Protein 9D8A (pdb70)

Sequence (172 aa):
MSNRILLLVGLPGSGKSTLSKELVKCKSGWERINQDDMGSRKACEMHAKRFLNKKLSIVIDRCNFDEKQRKTWIDLGQKYNVPVDCIVLTATEQECSERIQCRVDHPTGVIGDSGVQILKRFMRNYRPPRIDQLEGIQRILYLDPSPEPYCTPERIDTIFHLLDQCPILEQM

Nearest PDB structures (foldseek):
  9d8a-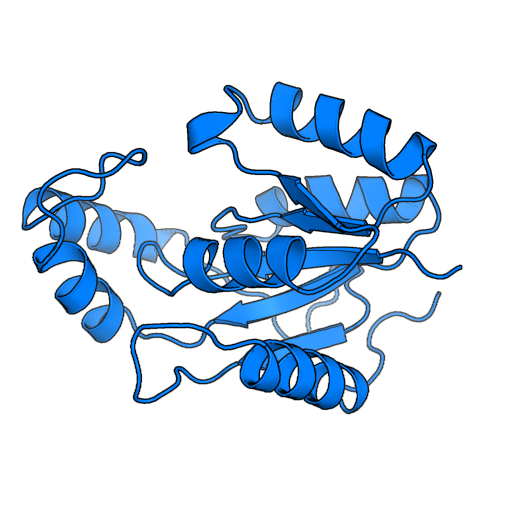assembly1_A  TM=1.006E+00  e=1.833E-38  Rhizopus azygosporus
  9drz-assembly3_C  TM=9.438E-01  e=5.086E-23  Lichtheimia corymbifera
  3zvn-assembly1_A  TM=8.052E-01  e=1.705E-10  Mus musculus
  3zvm-assembly1_B  TM=8.298E-01  e=3.423E-10  Mus musculus
  3u7e-assembly1_B  TM=8.422E-01  e=8.315E-10  Mus musculus

B-factor: mean 35.17, std 12.5, range [17.99, 89.09]

Structure (mmCIF, N/CA/C/O backbone):
data_9D8A
#
_entry.id   9D8A
#
_cell.length_a   39.417
_cell.length_b   66.460
_cell.length_c   73.703
_cell.angle_alpha   90.00
_cell.angle_beta   90.00
_cell.angle_gamma   90.00
#
_symmetry.space_group_name_H-M   'P 21 21 21'
#
loop_
_entity.id
_entity.type
_entity.pdbx_description
1 polymer 'Rhizopus azygosporus Kinase'
2 non-polymer "GUANOSINE-5'-DIPHOSPHATE"
3 non-polymer 'MAGNESIUM ION'
4 water water
#
loop_
_atom_site.group_PDB
_atom_site.id
_atom_site.type_symbol
_atom_site.label_atom_id
_atom_site.label_alt_id
_atom_site.label_comp_id
_atom_site.label_asym_id
_atom_site.label_entity_id
_atom_site.label_seq_id
_atom_site.pdbx_PDB_ins_code
_atom_site.Cartn_x
_atom_site.Cartn_y
_atom_site.Cartn_z
_atom_site.occupancy
_atom_site.B_iso_or_equiv
_atom_site.auth_seq_id
_atom_site.auth_comp_id
_atom_site.auth_asym_id
_atom_site.auth_atom_id
_atom_site.pdbx_PDB_model_num
ATOM 1 N N . MET A 1 3 ? -14.851 5.215 27.516 1.00 43.10 1 MET A N 1
ATOM 2 C CA . MET A 1 3 ? -13.667 5.680 26.746 1.00 40.02 1 MET A CA 1
ATOM 3 C C . MET A 1 3 ? -14.035 5.695 25.270 1.00 38.48 1 MET A C 1
ATOM 4 O O . MET A 1 3 ? -15.000 5.055 24.857 1.00 40.01 1 MET A O 1
ATOM 9 N N . SER A 1 4 ? -13.250 6.439 24.493 1.00 37.15 2 SER A N 1
ATOM 10 C CA . SER A 1 4 ? -13.512 6.628 23.070 1.00 38.74 2 SER A CA 1
ATOM 11 C C . SER A 1 4 ? -13.093 5.427 22.219 1.00 38.48 2 SER A C 1
ATOM 12 O O . SER A 1 4 ? -13.564 5.300 21.084 1.00 39.90 2 SER A O 1
ATOM 15 N N . ASN A 1 5 ? -12.230 4.534 22.729 1.00 34.74 3 ASN A N 1
ATOM 16 C CA . ASN A 1 5 ? -11.623 3.536 21.862 1.00 33.01 3 ASN A CA 1
ATOM 17 C C . ASN A 1 5 ? -12.381 2.210 21.894 1.00 32.29 3 ASN A C 1
ATOM 18 O O . ASN A 1 5 ? -13.147 1.915 22.811 1.00 33.45 3 ASN A O 1
ATOM 23 N N . ARG A 1 6 ? -12.165 1.423 20.830 1.00 30.75 4 ARG A N 1
ATOM 24 C CA . ARG A 1 6 ? -12.758 0.109 20.693 1.00 30.64 4 ARG A CA 1
ATOM 25 C C . ARG A 1 6 ? -11.813 -0.774 19.892 1.00 28.62 4 ARG A C 1
ATOM 26 O O . ARG A 1 6 ? -10.930 -0.262 19.188 1.00 28.28 4 ARG A O 1
ATOM 34 N N . ILE A 1 7 ? -12.028 -2.092 20.003 1.00 27.61 5 ILE A N 1
ATOM 35 C CA . ILE A 1 7 ? -11.506 -3.054 19.039 1.00 27.08 5 ILE A CA 1
ATOM 36 C C . ILE A 1 7 ? -12.595 -3.353 18.012 1.00 28.06 5 ILE A C 1
ATOM 37 O O . ILE A 1 7 ? -13.663 -3.833 18.371 1.00 26.00 5 ILE A O 1
ATOM 42 N N . LEU A 1 8 ? -12.304 -3.102 16.730 1.00 27.96 6 LEU A N 1
ATOM 43 C CA . LEU A 1 8 ? -13.225 -3.398 15.642 1.00 25.99 6 LEU A CA 1
ATOM 44 C C . LEU A 1 8 ? -12.735 -4.637 14.891 1.00 23.69 6 LEU A C 1
ATOM 45 O O . LEU A 1 8 ? -11.701 -4.590 14.249 1.00 24.71 6 LEU A O 1
ATOM 50 N N . LEU A 1 9 ? -13.460 -5.750 15.043 1.00 23.86 7 LEU A N 1
ATOM 51 C CA . LEU A 1 9 ? -13.152 -7.015 14.401 1.00 25.13 7 LEU A CA 1
ATOM 52 C C . LEU A 1 9 ? -13.872 -7.012 13.064 1.00 25.98 7 LEU A C 1
ATOM 53 O O . LEU A 1 9 ? -15.081 -6.927 13.054 1.00 26.71 7 LEU A O 1
ATOM 58 N N . LEU A 1 10 ? -13.129 -7.147 11.970 1.00 24.88 8 LEU A N 1
ATOM 59 C CA . LEU A 1 10 ? -13.737 -7.395 10.675 1.00 24.31 8 LEU A CA 1
ATOM 60 C C . LEU A 1 10 ? -13.757 -8.901 10.474 1.00 23.89 8 LEU A C 1
ATOM 61 O O . LEU A 1 10 ? -12.780 -9.589 10.799 1.00 28.42 8 LEU A O 1
ATOM 66 N N . VAL A 1 11 ? -14.889 -9.406 9.989 1.00 20.55 9 VAL A N 1
ATOM 67 C CA . VAL A 1 11 ? -15.018 -10.800 9.643 1.00 21.81 9 VAL A CA 1
ATOM 68 C C . VAL A 1 11 ? -15.503 -10.897 8.193 1.00 20.82 9 VAL A C 1
ATOM 69 O O . VAL A 1 11 ? -16.443 -10.212 7.796 1.00 20.90 9 VAL A O 1
ATOM 73 N N . GLY A 1 12 ? -14.857 -11.745 7.409 1.00 20.92 10 GLY A N 1
ATOM 74 C CA . GLY A 1 12 ? -15.300 -11.907 6.033 1.00 22.33 10 GLY A CA 1
ATOM 75 C C . GLY A 1 12 ? -14.336 -12.781 5.250 1.00 20.96 10 GLY A C 1
ATOM 76 O O . GLY A 1 12 ? -13.209 -13.018 5.681 1.00 21.86 10 GLY A O 1
ATOM 77 N N . LEU A 1 13 ? -14.849 -13.311 4.132 1.00 19.83 11 LEU A N 1
ATOM 78 C CA . LEU A 1 13 ? -14.056 -14.145 3.249 1.00 19.65 11 LEU A CA 1
ATOM 79 C C . LEU A 1 13 ? -12.880 -13.351 2.688 1.00 18.00 11 LEU A C 1
ATOM 80 O O . LEU A 1 13 ? -12.926 -12.136 2.572 1.00 18.92 11 LEU A O 1
ATOM 85 N N . PRO A 1 14 ? -11.829 -14.041 2.213 1.00 18.85 12 PRO A N 1
ATOM 86 C CA . PRO A 1 14 ? -10.850 -13.421 1.333 1.00 18.73 12 PRO A CA 1
ATOM 87 C C . PRO A 1 14 ? -11.605 -12.764 0.168 1.00 18.78 12 PRO A C 1
ATOM 88 O O . PRO A 1 14 ? -12.518 -13.384 -0.403 1.00 19.10 12 PRO A O 1
ATOM 92 N N . GLY A 1 15 ? -11.253 -11.515 -0.127 1.00 19.11 13 GLY A N 1
ATOM 93 C CA . GLY A 1 15 ? -11.831 -10.751 -1.232 1.00 19.63 13 GLY A CA 1
ATOM 94 C C . GLY A 1 15 ? -13.151 -10.052 -0.880 1.00 19.61 13 GLY A C 1
ATOM 95 O O . GLY A 1 15 ? -13.737 -9.354 -1.705 1.00 21.45 13 GLY A O 1
ATOM 96 N N . SER A 1 16 ? -13.568 -10.125 0.396 1.00 18.46 14 SER A N 1
ATOM 97 C CA . SER A 1 16 ? -14.848 -9.579 0.791 1.00 19.77 14 SER A CA 1
ATOM 98 C C . SER A 1 16 ? -14.822 -8.072 0.989 1.00 18.42 14 SER A C 1
ATOM 99 O O . SER A 1 16 ? -15.887 -7.460 0.990 1.00 20.27 14 SER A O 1
ATOM 102 N N . GLY A 1 17 ? -13.641 -7.482 1.206 1.00 18.08 15 GLY A N 1
ATOM 103 C CA . GLY A 1 17 ? -13.523 -6.041 1.299 1.00 19.89 15 GLY A CA 1
ATOM 104 C C . GLY A 1 17 ? -12.993 -5.541 2.643 1.00 20.05 15 GLY A C 1
ATOM 105 O O . GLY A 1 17 ? -13.149 -4.363 2.968 1.00 20.61 15 GLY A O 1
ATOM 106 N N . LYS A 1 18 ? -12.311 -6.421 3.387 1.00 20.20 16 LYS A N 1
ATOM 107 C CA . LYS A 1 18 ? -11.821 -6.039 4.713 1.00 19.30 16 LYS A CA 1
ATOM 108 C C . LYS A 1 18 ? -10.757 -4.952 4.649 1.00 20.00 16 LYS A C 1
ATOM 109 O O . LYS A 1 18 ? -10.821 -3.984 5.409 1.00 22.61 16 LYS A O 1
ATOM 115 N N . SER A 1 19 ? -9.750 -5.120 3.781 1.00 20.43 17 SER A N 1
ATOM 116 C CA . SER A 1 19 ? -8.689 -4.128 3.632 1.00 23.22 17 SER A CA 1
ATOM 117 C C . SER A 1 19 ? -9.217 -2.813 3.064 1.00 22.79 17 SER A C 1
ATOM 118 O O . SER A 1 19 ? -8.772 -1.741 3.474 1.00 25.28 17 SER A O 1
ATOM 121 N N . THR A 1 20 ? -10.174 -2.882 2.124 1.00 24.50 18 THR A N 1
ATOM 122 C CA . THR A 1 20 ? -10.776 -1.684 1.549 1.00 24.27 18 THR A CA 1
ATOM 123 C C . THR A 1 20 ? -11.391 -0.838 2.661 1.00 23.00 18 THR A C 1
ATOM 124 O O . THR A 1 20 ? -11.149 0.360 2.740 1.00 23.99 18 THR A O 1
ATOM 128 N N . LEU A 1 21 ? -12.186 -1.470 3.530 1.00 22.79 19 LEU A N 1
ATOM 129 C CA . LEU A 1 21 ? -12.833 -0.746 4.622 1.00 23.54 19 LEU A CA 1
ATOM 130 C C . LEU A 1 21 ? -11.783 -0.208 5.601 1.00 24.45 19 LEU A C 1
ATOM 131 O O . LEU A 1 21 ? -11.807 0.960 5.975 1.00 25.23 19 LEU A O 1
ATOM 136 N N . SER A 1 22 ? -10.878 -1.079 6.057 1.00 25.81 20 SER A N 1
ATOM 137 C CA . SER A 1 22 ? -9.949 -0.705 7.110 1.00 26.99 20 SER A CA 1
ATOM 138 C C . SER A 1 22 ? -8.967 0.389 6.670 1.00 26.63 20 SER A C 1
ATOM 139 O O . SER A 1 22 ? -8.703 1.312 7.426 1.00 27.69 20 SER A O 1
ATOM 142 N N . LYS A 1 23 ? -8.446 0.330 5.441 1.00 27.71 21 LYS A N 1
ATOM 143 C CA . LYS A 1 23 ? -7.567 1.376 4.943 1.00 28.31 21 LYS A CA 1
ATOM 144 C C . LYS A 1 23 ? -8.296 2.720 4.895 1.00 30.57 21 LYS A C 1
ATOM 145 O O . LYS A 1 23 ? -7.712 3.736 5.275 1.00 31.59 21 LYS A O 1
ATOM 151 N N . GLU A 1 24 ? -9.566 2.738 4.452 1.00 27.52 22 GLU A N 1
ATOM 152 C CA . GLU A 1 24 ? -10.309 3.993 4.380 1.00 30.30 22 GLU A CA 1
ATOM 153 C C . GLU A 1 24 ? -10.578 4.554 5.777 1.00 31.02 22 GLU A C 1
ATOM 154 O O . GLU A 1 24 ? -10.587 5.774 5.962 1.00 30.79 22 GLU A O 1
ATOM 160 N N . LEU A 1 25 ? -10.855 3.661 6.744 1.00 31.77 23 LEU A N 1
ATOM 161 C CA . LEU A 1 25 ? -11.172 4.046 8.113 1.00 33.29 23 LEU A CA 1
ATOM 162 C C . LEU A 1 25 ? -9.999 4.813 8.721 1.00 34.89 23 LEU A C 1
ATOM 163 O O . LEU A 1 25 ? -10.200 5.910 9.248 1.00 37.09 23 LEU A O 1
ATOM 168 N N . VAL A 1 26 ? -8.782 4.253 8.629 1.00 33.06 24 VAL A N 1
ATOM 169 C CA . VAL A 1 26 ? -7.628 4.863 9.283 1.00 35.48 24 VAL A CA 1
ATOM 170 C C . VAL A 1 26 ? -7.249 6.157 8.565 1.00 37.62 24 VAL A C 1
ATOM 171 O O . VAL A 1 26 ? -6.725 7.080 9.186 1.00 39.79 24 VAL A O 1
ATOM 175 N N . LYS A 1 27 ? -7.562 6.233 7.260 1.00 38.31 25 LYS A N 1
ATOM 176 C CA . LYS A 1 27 ? -7.393 7.446 6.479 1.00 42.38 25 LYS A CA 1
ATOM 177 C C . LYS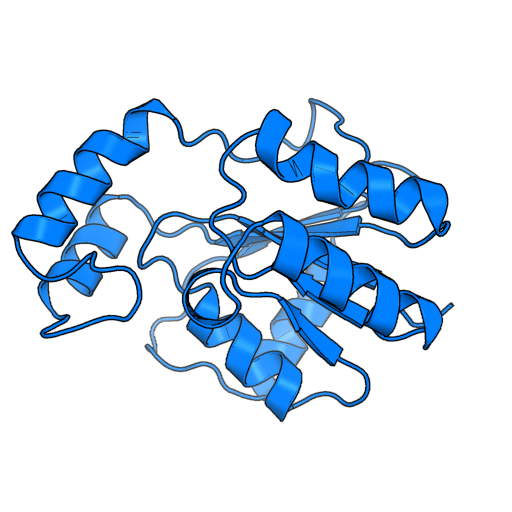 A 1 27 ? -8.324 8.551 6.983 1.00 43.80 25 LYS A C 1
ATOM 178 O O . LYS A 1 27 ? -7.884 9.678 7.159 1.00 50.34 25 LYS A O 1
ATOM 184 N N . CYS A 1 28 ? -9.577 8.203 7.289 1.00 40.88 26 CYS A N 1
ATOM 185 C CA . CYS A 1 28 ? -10.674 9.146 7.453 1.00 43.25 26 CYS A CA 1
ATOM 186 C C . CYS A 1 28 ? -10.811 9.653 8.886 1.00 43.89 26 CYS A C 1
ATOM 187 O O . CYS A 1 28 ? -11.318 10.756 9.093 1.00 43.87 26 CYS A O 1
ATOM 190 N N . LYS A 1 29 ? -10.392 8.830 9.861 1.00 43.96 27 LYS A N 1
ATOM 191 C CA . LYS A 1 29 ? -10.754 9.014 11.258 1.00 44.15 27 LYS A CA 1
ATOM 192 C C . LYS A 1 29 ? -9.500 9.011 12.128 1.00 43.23 27 LYS A C 1
ATOM 193 O O . LYS A 1 29 ? -8.734 8.057 12.103 1.00 42.80 27 LYS A O 1
ATOM 199 N N . SER A 1 30 ? -9.309 10.068 12.921 1.00 44.57 28 SER A N 1
ATOM 200 C CA . SER A 1 30 ? -8.188 10.125 13.843 1.00 47.32 28 SER A CA 1
ATOM 201 C C . SER A 1 30 ? -8.319 9.039 14.905 1.00 42.23 28 SER A C 1
ATOM 202 O O . SER A 1 30 ? -9.425 8.677 15.307 1.00 45.71 28 SER A O 1
ATOM 205 N N . GLY A 1 31 ? -7.164 8.542 15.354 1.00 37.99 29 GLY A N 1
ATOM 206 C CA . GLY A 1 31 ? -7.075 7.707 16.540 1.00 40.84 29 GLY A CA 1
ATOM 207 C C . GLY A 1 31 ? -7.321 6.233 16.252 1.00 39.46 29 GLY A C 1
ATOM 208 O O . GLY A 1 31 ? -7.628 5.488 17.181 1.00 39.83 29 GLY A O 1
ATOM 209 N N . TRP A 1 32 ? -7.159 5.819 14.982 1.00 37.90 30 TRP A N 1
ATOM 210 C CA . TRP A 1 32 ? -7.361 4.435 14.569 1.00 35.72 30 TRP A CA 1
ATOM 211 C C . TRP A 1 32 ? -6.091 3.868 13.957 1.00 33.51 30 TRP A C 1
ATOM 212 O O . TRP A 1 32 ? -5.420 4.553 13.198 1.00 37.86 30 TRP A O 1
ATOM 223 N N . GLU A 1 33 ? -5.795 2.612 14.294 1.00 32.41 31 GLU A N 1
ATOM 224 C CA . GLU A 1 33 ? -4.701 1.867 13.696 1.00 32.81 31 GLU A CA 1
ATOM 225 C C . GLU A 1 33 ? -5.225 0.542 13.144 1.00 32.93 31 GLU A C 1
ATOM 226 O O . GLU A 1 33 ? -6.131 -0.104 13.696 1.00 31.14 31 GLU A O 1
ATOM 232 N N . ARG A 1 34 ? -4.624 0.123 12.029 1.00 34.01 32 ARG A N 1
ATOM 233 C CA . ARG A 1 34 ? -5.015 -1.099 11.366 1.00 32.31 32 ARG A CA 1
ATOM 234 C C . ARG A 1 34 ? -4.006 -2.162 11.769 1.00 32.07 32 ARG A C 1
ATOM 235 O O . ARG A 1 34 ? -2.820 -1.894 11.735 1.00 34.35 32 ARG A O 1
ATOM 243 N N . ILE A 1 35 ? -4.510 -3.315 12.205 1.00 30.48 33 ILE A N 1
ATOM 244 C CA . ILE A 1 35 ? -3.743 -4.513 12.498 1.00 33.37 33 ILE A CA 1
ATOM 245 C C . ILE A 1 35 ? -3.943 -5.453 11.306 1.00 36.20 33 ILE A C 1
ATOM 246 O O . ILE A 1 35 ? -5.088 -5.836 11.020 1.00 37.14 33 ILE A O 1
ATOM 251 N N . ASN A 1 36 ? -2.852 -5.842 10.627 1.00 38.14 34 ASN A N 1
ATOM 252 C CA . ASN A 1 36 ? -2.931 -6.705 9.443 1.00 41.24 34 ASN A CA 1
ATOM 253 C C . ASN A 1 36 ? -1.718 -7.629 9.339 1.00 43.16 34 ASN A C 1
ATOM 254 O O . ASN A 1 36 ? -0.606 -7.123 9.259 1.00 49.67 34 ASN A O 1
ATOM 259 N N . GLN A 1 37 ? -1.912 -8.954 9.217 1.00 45.88 35 GLN A N 1
ATOM 260 C CA . GLN A 1 37 ? -0.794 -9.891 9.369 1.00 49.36 35 GLN A CA 1
ATOM 261 C C . GLN A 1 37 ? -0.019 -10.054 8.061 1.00 46.59 35 GLN A C 1
ATOM 262 O O . GLN A 1 37 ? 1.158 -10.402 8.047 1.00 43.99 35 GLN A O 1
ATOM 268 N N . ASP A 1 38 ? -0.673 -9.804 6.926 1.00 50.07 36 ASP A N 1
ATOM 269 C CA . ASP A 1 38 ? -0.024 -10.016 5.640 1.00 49.30 36 ASP A CA 1
ATOM 270 C C . ASP A 1 38 ? 1.057 -8.960 5.415 1.00 49.66 36 ASP A C 1
ATOM 271 O O . ASP A 1 38 ? 1.982 -9.156 4.610 1.00 41.83 36 ASP A O 1
ATOM 276 N N . ASP A 1 39 ? 0.955 -7.851 6.165 1.00 56.31 37 ASP A N 1
ATOM 277 C CA . ASP A 1 39 ? 1.994 -6.833 6.129 1.00 63.76 37 ASP A CA 1
ATOM 278 C C . ASP A 1 39 ? 2.774 -6.828 7.447 1.00 66.40 37 ASP A C 1
ATOM 279 O O . ASP A 1 39 ? 3.921 -6.382 7.455 1.00 71.51 37 ASP A O 1
ATOM 284 N N . MET A 1 40 ? 2.185 -7.356 8.538 1.00 63.67 38 MET A N 1
ATOM 285 C CA . MET A 1 40 ? 2.713 -7.140 9.881 1.00 75.51 38 MET A CA 1
ATOM 286 C C . MET A 1 40 ? 3.745 -8.214 10.237 1.00 80.60 38 MET A C 1
ATOM 287 O O . MET A 1 40 ? 4.766 -7.897 10.843 1.00 89.09 38 MET A O 1
ATOM 292 N N . GLY A 1 41 ? 3.468 -9.484 9.903 1.00 82.42 39 GLY A N 1
ATOM 293 C CA . GLY A 1 41 ? 4.481 -10.530 9.976 1.00 81.27 39 GLY A CA 1
ATOM 294 C C . GLY A 1 41 ? 3.938 -11.838 10.540 1.00 80.67 39 GLY A C 1
ATOM 295 O O . GLY A 1 41 ? 3.958 -12.869 9.865 1.00 81.04 39 GLY A O 1
ATOM 296 N N . SER A 1 42 ? 3.475 -11.757 11.789 1.00 79.84 40 SER A N 1
ATOM 297 C CA . SER A 1 42 ? 3.004 -12.890 12.569 1.00 76.21 40 SER A CA 1
ATOM 298 C C . SER A 1 42 ? 1.768 -12.461 13.360 1.00 73.12 40 SER A C 1
ATOM 299 O O . SER A 1 42 ? 1.491 -11.264 13.486 1.00 61.85 40 SER A O 1
ATOM 301 N N . ARG A 1 43 ? 1.008 -13.440 13.869 1.00 72.57 41 ARG A N 1
ATOM 302 C CA . ARG A 1 43 ? -0.177 -13.139 14.661 1.00 70.70 41 ARG A CA 1
ATOM 303 C C . ARG A 1 43 ? 0.267 -12.579 16.010 1.00 64.67 41 ARG A C 1
ATOM 304 O O . ARG A 1 43 ? -0.426 -11.743 16.590 1.00 62.52 41 ARG A O 1
ATOM 306 N N . LYS A 1 44 ? 1.435 -13.033 16.490 1.00 62.09 42 LYS A N 1
ATOM 307 C CA . LYS A 1 44 ? 2.039 -12.497 17.707 1.00 60.18 42 LYS A CA 1
ATOM 308 C C . LYS A 1 44 ? 2.486 -11.053 17.462 1.00 55.31 42 LYS A C 1
ATOM 309 O O . LYS A 1 44 ? 2.328 -10.193 18.315 1.00 55.77 42 LYS A O 1
ATOM 311 N N . ALA A 1 45 ? 3.049 -10.776 16.283 1.00 54.62 43 ALA A N 1
ATOM 312 C CA . ALA A 1 45 ? 3.389 -9.410 15.924 1.00 51.39 43 ALA A CA 1
ATOM 313 C C . ALA A 1 45 ? 2.136 -8.526 15.857 1.00 50.51 43 ALA A C 1
ATOM 314 O O . ALA A 1 45 ? 2.212 -7.371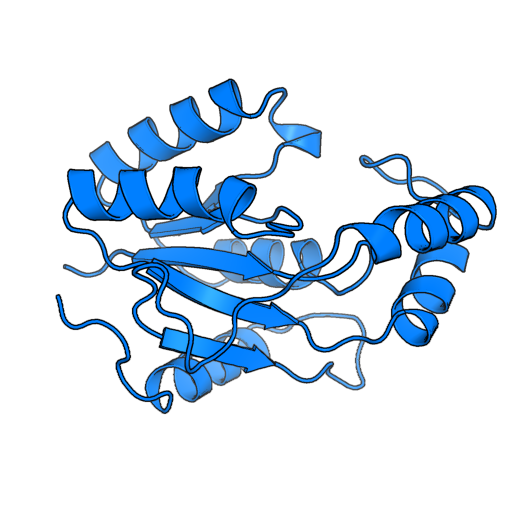 16.263 1.00 52.97 43 ALA A O 1
ATOM 316 N N . CYS A 1 46 ? 1.016 -9.043 15.316 1.00 47.35 44 CYS A N 1
ATOM 317 C CA . CYS A 1 46 ? -0.260 -8.331 15.300 1.00 46.32 44 CYS A CA 1
ATOM 318 C C . CYS A 1 46 ? -0.655 -8.010 16.750 1.00 41.75 44 CYS A C 1
ATOM 319 O O . CYS A 1 46 ? -1.084 -6.895 17.056 1.00 39.84 44 CYS A O 1
ATOM 322 N N . GLU A 1 47 ? -0.493 -8.997 17.641 1.00 45.17 45 GLU A N 1
ATOM 323 C CA . GLU A 1 47 ? -0.867 -8.854 19.044 1.00 45.47 45 GLU A CA 1
ATOM 324 C C . GLU A 1 47 ? -0.001 -7.827 19.759 1.00 43.30 45 GLU A C 1
ATOM 325 O O . GLU A 1 47 ? -0.517 -7.061 20.588 1.00 40.09 45 GLU A O 1
ATOM 331 N N . MET A 1 48 ? 1.310 -7.880 19.471 1.00 42.49 46 MET A N 1
ATOM 332 C CA . MET A 1 48 ? 2.292 -6.947 20.005 1.00 44.73 46 MET A CA 1
ATOM 333 C C . MET A 1 48 ? 1.928 -5.510 19.635 1.00 41.49 46 MET A C 1
ATOM 334 O O . MET A 1 48 ? 1.934 -4.621 20.486 1.00 40.69 46 MET A O 1
ATOM 339 N N . HIS A 1 49 ? 1.648 -5.277 18.346 1.00 39.48 47 HIS A N 1
ATOM 340 C CA . HIS A 1 49 ? 1.293 -3.951 17.885 1.00 38.96 47 HIS A CA 1
ATOM 341 C C . HIS A 1 49 ? -0.023 -3.526 18.531 1.00 37.29 47 HIS A C 1
ATOM 342 O O . HIS A 1 49 ? -0.144 -2.378 18.938 1.00 38.27 47 HIS A O 1
ATOM 349 N N . ALA A 1 50 ? -0.989 -4.453 18.639 1.00 34.51 48 ALA A N 1
ATOM 350 C CA . ALA A 1 50 ? -2.288 -4.163 19.235 1.00 31.38 48 ALA A CA 1
ATOM 351 C C . ALA A 1 50 ? -2.139 -3.694 20.688 1.00 29.92 48 ALA A C 1
ATOM 352 O O . ALA A 1 50 ? -2.775 -2.728 21.101 1.00 31.68 48 ALA A O 1
ATOM 354 N N . LYS A 1 51 ? -1.278 -4.363 21.453 1.00 33.08 49 LYS A N 1
ATOM 355 C CA . LYS A 1 51 ? -1.045 -3.962 22.836 1.00 34.78 49 LYS A CA 1
ATOM 356 C C . LYS A 1 51 ? -0.434 -2.560 22.887 1.00 34.85 49 LYS A C 1
ATOM 357 O O . LYS A 1 51 ? -0.855 -1.732 23.693 1.00 33.66 49 LYS A O 1
ATOM 363 N N . ARG A 1 52 ? 0.525 -2.277 21.994 1.00 36.96 50 ARG A N 1
ATOM 364 C CA . ARG A 1 52 ? 1.188 -0.980 21.993 1.00 35.99 50 ARG A CA 1
ATOM 365 C C . ARG A 1 52 ? 0.143 0.100 21.728 1.00 33.98 50 ARG A C 1
ATOM 366 O O . ARG A 1 52 ? 0.151 1.129 22.393 1.00 33.09 50 ARG A O 1
ATOM 368 N N . PHE A 1 53 ? -0.755 -0.142 20.767 1.00 30.91 51 PHE A N 1
ATOM 369 C CA . PHE A 1 53 ? -1.754 0.845 20.379 1.00 31.09 51 PHE A CA 1
ATOM 370 C C . PHE A 1 53 ? -2.798 1.031 21.484 1.00 30.46 51 PHE A C 1
ATOM 371 O O . PHE A 1 53 ? -3.216 2.157 21.755 1.00 30.57 51 PHE A O 1
ATOM 379 N N . LEU A 1 54 ? -3.239 -0.061 22.119 1.00 29.35 52 LEU A N 1
ATOM 380 C CA . LEU A 1 54 ? -4.238 0.034 23.183 1.00 29.25 52 LEU A CA 1
ATOM 381 C C . LEU A 1 54 ? -3.645 0.718 24.412 1.00 29.34 52 LEU A C 1
ATOM 382 O O . LEU A 1 54 ? -4.355 1.455 25.128 1.00 30.25 52 LEU A O 1
ATOM 387 N N . ASN A 1 55 ? -2.351 0.492 24.650 1.00 30.60 53 ASN A N 1
ATOM 388 C CA . ASN A 1 55 ? -1.652 1.200 25.725 1.00 31.07 53 ASN A CA 1
ATOM 389 C C . ASN A 1 55 ? -1.709 2.711 25.510 1.00 30.04 53 ASN A C 1
ATOM 390 O O . ASN A 1 55 ? -1.705 3.472 26.489 1.00 31.55 53 AS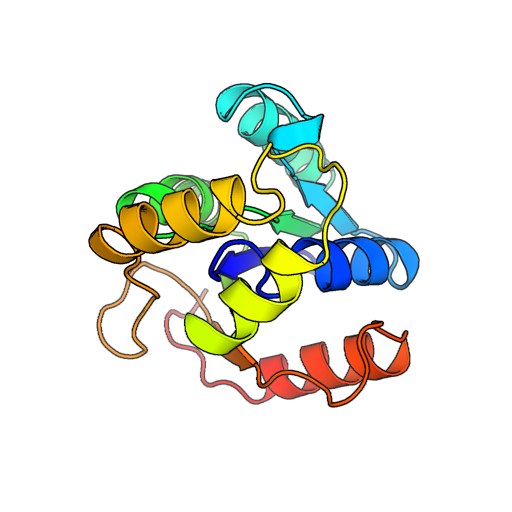N A O 1
ATOM 395 N N . LYS A 1 56 ? -1.799 3.151 24.247 1.00 31.96 54 LYS A N 1
ATOM 396 C CA . LYS A 1 56 ? -1.919 4.569 23.929 1.00 33.98 54 LYS A CA 1
ATOM 397 C C . LYS A 1 56 ? -3.379 5.009 23.790 1.00 32.52 54 LYS A C 1
ATOM 398 O O . LYS A 1 56 ? -3.624 6.139 23.368 1.00 35.04 54 LYS A O 1
ATOM 404 N N . LYS A 1 57 ? -4.334 4.126 24.131 1.00 34.65 55 LYS A N 1
ATOM 405 C CA . LYS A 1 57 ? -5.768 4.413 24.139 1.00 35.27 55 LYS A CA 1
ATOM 406 C C . LYS A 1 57 ? -6.289 4.632 22.714 1.00 33.17 55 LYS A C 1
ATOM 407 O O . LYS A 1 57 ? -7.273 5.345 22.500 1.00 33.92 55 LYS A O 1
ATOM 413 N N . LEU A 1 58 ? -5.638 3.999 21.739 1.00 29.48 56 LEU A N 1
ATOM 414 C CA . LEU A 1 58 ? -6.092 4.057 20.352 1.00 32.13 56 LEU A CA 1
ATOM 415 C C . LEU A 1 58 ? -7.153 2.994 20.084 1.00 29.92 56 LEU A C 1
ATOM 416 O O . LEU A 1 58 ? -7.263 2.006 20.809 1.00 29.12 56 LEU A O 1
ATOM 421 N N . SER A 1 59 ? -7.956 3.227 19.034 1.00 29.79 57 SER A N 1
ATOM 422 C CA . SER A 1 59 ? -8.851 2.209 18.496 1.00 29.62 57 SER A CA 1
ATOM 423 C C . SER A 1 59 ? -8.088 1.359 17.481 1.00 28.70 57 SER A C 1
ATOM 424 O O . SER A 1 59 ? -7.166 1.845 16.825 1.00 28.06 57 SER A O 1
ATOM 427 N N . ILE A 1 60 ? -8.437 0.075 17.389 1.00 27.42 58 ILE A N 1
ATOM 428 C CA . ILE A 1 60 ? -7.757 -0.813 16.466 1.00 27.78 58 ILE A CA 1
ATOM 429 C C . ILE A 1 60 ? -8.798 -1.558 15.636 1.00 28.05 58 ILE A C 1
ATOM 430 O O . ILE A 1 60 ? -9.815 -2.028 16.153 1.00 27.25 58 ILE A O 1
ATOM 435 N N . VAL A 1 61 ? -8.519 -1.649 14.326 1.00 28.05 59 VAL A N 1
ATOM 436 C CA . VAL A 1 61 ? -9.335 -2.414 13.406 1.00 25.76 59 VAL A CA 1
ATOM 437 C C . VAL A 1 61 ? -8.510 -3.621 12.969 1.00 25.21 59 VAL A C 1
ATOM 438 O O . VAL A 1 61 ? -7.382 -3.460 12.509 1.00 26.89 59 VAL A O 1
ATOM 442 N N . ILE A 1 62 ? -9.090 -4.816 13.160 1.00 25.64 60 ILE A N 1
ATOM 443 C CA . ILE A 1 62 ? -8.438 -6.082 12.935 1.00 25.76 60 ILE A CA 1
ATOM 444 C C . ILE A 1 62 ? -8.874 -6.556 11.555 1.00 24.74 60 ILE A C 1
ATOM 445 O O . ILE A 1 62 ? -9.946 -7.121 11.408 1.00 25.86 60 ILE A O 1
ATOM 450 N N . ASP A 1 63 ? -7.970 -6.356 10.601 1.00 26.10 61 ASP A N 1
ATOM 451 C CA . ASP A 1 63 ? -8.183 -6.640 9.186 1.00 27.80 61 ASP A CA 1
ATOM 452 C C . ASP A 1 63 ? -7.536 -7.997 8.932 1.00 27.87 61 ASP A C 1
ATOM 453 O O . ASP A 1 63 ? -6.374 -8.072 8.511 1.00 31.87 61 ASP A O 1
ATOM 458 N N . ARG A 1 64 ? -8.283 -9.020 9.330 1.00 24.77 62 ARG A N 1
ATOM 459 C CA . ARG A 1 64 ? -7.987 -10.433 9.221 1.00 27.82 62 ARG A CA 1
ATOM 460 C C . ARG A 1 64 ? -9.335 -11.101 8.934 1.00 30.24 62 ARG A C 1
ATOM 461 O O . ARG A 1 64 ? -10.400 -10.570 9.254 1.00 30.39 62 ARG A O 1
ATOM 469 N N . CYS A 1 65 ? -9.320 -12.313 8.397 1.00 32.80 63 CYS A N 1
ATOM 470 C CA . CYS A 1 65 ? -10.573 -12.998 8.125 1.00 30.97 63 CYS A CA 1
ATOM 471 C C . CYS A 1 65 ? -11.387 -13.276 9.385 1.00 32.02 63 CYS A C 1
ATOM 472 O O . CYS A 1 65 ? -12.628 -13.397 9.255 1.00 26.46 63 CYS A O 1
ATOM 475 N N . ASN A 1 66 ? -10.667 -13.445 10.540 1.00 31.44 64 ASN A N 1
ATOM 476 C CA . ASN A 1 66 ? -11.254 -13.646 11.866 1.00 27.50 64 ASN A CA 1
ATOM 477 C C . ASN A 1 66 ? -12.344 -14.695 11.765 1.00 25.52 64 ASN A C 1
ATOM 478 O O . ASN A 1 66 ? -13.477 -14.482 12.200 1.00 25.66 64 ASN A O 1
ATOM 483 N N . PHE A 1 67 ? -11.966 -15.835 11.174 1.00 25.61 65 PHE A N 1
ATOM 484 C CA . PHE A 1 67 ? -12.932 -16.681 10.499 1.00 26.29 65 PHE A CA 1
ATOM 485 C C . PHE A 1 67 ? -13.667 -17.665 11.406 1.00 25.51 65 PHE A C 1
ATOM 486 O O . PHE A 1 67 ? -14.625 -18.279 10.949 1.00 27.15 65 PHE A O 1
ATOM 494 N N . ASP A 1 68 ? -13.254 -17.838 12.675 1.00 27.29 66 ASP A N 1
ATOM 495 C CA . ASP A 1 68 ? -13.999 -18.704 13.576 1.00 26.20 66 ASP A CA 1
ATOM 496 C C . ASP A 1 68 ? -13.839 -18.210 15.006 1.00 26.79 66 ASP A C 1
ATOM 497 O O . ASP A 1 68 ? -13.134 -17.230 15.249 1.00 25.47 66 ASP A O 1
ATOM 502 N N . GLU A 1 69 ? -14.519 -18.912 15.921 1.00 26.98 67 GLU A N 1
ATOM 503 C CA . GLU A 1 69 ? -14.564 -18.519 17.321 1.00 30.31 67 GLU A CA 1
ATOM 504 C C . GLU A 1 69 ? -13.164 -18.487 17.937 1.00 27.67 67 GLU A C 1
ATOM 505 O O . GLU A 1 69 ? -12.861 -17.650 18.802 1.00 28.92 67 GLU A O 1
ATOM 511 N N . LYS A 1 70 ? -12.310 -19.430 17.554 1.00 29.45 68 LYS A N 1
ATOM 512 C CA . LYS A 1 70 ? -10.982 -19.504 18.161 1.00 30.10 68 LYS A CA 1
ATOM 513 C C . LYS A 1 70 ? -10.115 -18.339 17.685 1.00 29.96 68 LYS A C 1
ATOM 514 O O . LYS A 1 70 ? -9.324 -17.804 18.454 1.00 32.17 68 LYS A O 1
ATOM 520 N N . GLN A 1 71 ? -10.271 -17.933 16.418 1.00 30.14 69 GLN A N 1
ATOM 521 C CA . GLN A 1 71 ? -9.531 -16.794 15.919 1.00 29.37 69 GLN A CA 1
ATOM 522 C C . GLN A 1 71 ? -9.993 -15.520 16.613 1.00 28.26 69 GLN A C 1
ATOM 523 O O . GLN A 1 71 ? -9.165 -14.674 16.917 1.00 33.78 69 GLN A O 1
ATOM 529 N N . ARG A 1 72 ? -11.305 -15.364 16.812 1.00 26.47 70 ARG A N 1
ATOM 530 C CA . ARG A 1 72 ? -11.833 -14.141 17.398 1.00 26.89 70 ARG A CA 1
ATOM 531 C C . ARG A 1 72 ? -11.484 -14.017 18.893 1.00 28.95 70 ARG A C 1
ATOM 532 O O . ARG A 1 72 ? -11.369 -12.909 19.404 1.00 28.74 70 ARG A O 1
ATOM 540 N N . LYS A 1 73 ? -11.311 -15.152 19.581 1.00 30.50 71 LYS A N 1
ATOM 541 C CA . LYS A 1 73 ? -11.056 -15.182 21.007 1.00 32.96 71 LYS A CA 1
ATOM 542 C C . LYS A 1 73 ? -9.795 -14.389 21.373 1.00 34.05 71 LYS A C 1
ATOM 543 O O . LYS A 1 73 ? -9.763 -13.711 22.402 1.00 37.55 71 LYS A O 1
ATOM 549 N N . THR A 1 74 ? -8.749 -14.460 20.544 1.00 35.28 72 THR A N 1
ATOM 550 C CA . THR A 1 74 ? -7.556 -13.649 20.750 1.00 36.60 72 THR A CA 1
ATOM 551 C C . THR A 1 74 ? -7.922 -12.213 21.093 1.00 34.08 72 THR A C 1
ATOM 552 O O . THR A 1 74 ? -7.427 -11.648 22.077 1.00 39.78 72 THR A O 1
ATOM 556 N N . TRP A 1 75 ? -8.767 -11.636 20.241 1.00 32.95 73 TRP A N 1
ATOM 557 C CA . TRP A 1 75 ? -9.068 -10.221 20.271 1.00 32.15 73 TRP A CA 1
ATOM 558 C C . TRP A 1 75 ? -10.095 -9.931 21.351 1.00 32.04 73 TRP A C 1
ATOM 559 O O . TRP A 1 75 ? -10.047 -8.880 21.981 1.00 31.46 73 TRP A O 1
ATOM 570 N N . ILE A 1 76 ? -11.027 -10.858 21.557 1.00 32.52 74 ILE A N 1
ATOM 571 C CA . ILE A 1 76 ? -12.008 -10.652 22.602 1.00 31.65 74 ILE A CA 1
ATOM 572 C C . ILE A 1 76 ? -11.327 -10.709 23.981 1.00 33.13 74 ILE A C 1
ATOM 573 O O . ILE A 1 76 ? -11.611 -9.866 24.832 1.00 36.25 74 ILE A O 1
ATOM 578 N N . ASP A 1 77 ? -10.400 -11.654 24.195 1.00 34.75 75 ASP A N 1
ATOM 579 C CA . ASP A 1 77 ? -9.629 -11.710 25.436 1.00 37.38 75 ASP A CA 1
ATOM 580 C C . ASP A 1 77 ? -8.874 -10.403 25.671 1.00 38.59 75 ASP A C 1
ATOM 581 O O . ASP A 1 77 ? -8.776 -9.927 26.803 1.00 38.69 75 ASP A O 1
ATOM 586 N N . LEU A 1 78 ? -8.329 -9.826 24.599 1.00 35.31 76 LEU A N 1
ATOM 587 C CA . LEU A 1 78 ? -7.574 -8.596 24.710 1.00 35.62 76 LEU A CA 1
ATOM 588 C C . LEU A 1 78 ? -8.513 -7.475 25.167 1.00 36.80 76 LEU A C 1
ATOM 589 O O . LEU A 1 78 ? -8.176 -6.751 26.099 1.00 37.27 76 LEU A O 1
ATOM 594 N N . GLY A 1 79 ? -9.719 -7.388 24.584 1.00 35.07 77 GLY A N 1
ATOM 595 C CA . GLY A 1 79 ? -10.721 -6.404 24.975 1.00 34.92 77 GLY A CA 1
ATOM 596 C C . GLY A 1 79 ? -11.078 -6.512 26.463 1.00 35.07 77 GLY A C 1
ATOM 597 O O . GLY A 1 79 ? -11.143 -5.515 27.174 1.00 38.70 77 GLY A O 1
ATOM 598 N N . GLN A 1 80 ? -11.291 -7.743 26.919 1.00 36.57 78 GLN A N 1
ATOM 599 C CA . GLN A 1 80 ? -11.661 -8.025 28.298 1.00 37.49 78 GLN A CA 1
ATOM 600 C C . GLN A 1 80 ? -10.558 -7.551 29.253 1.00 37.56 78 GLN A C 1
ATOM 601 O O . GLN A 1 80 ? -10.823 -6.887 30.269 1.00 40.97 78 GLN A O 1
ATOM 607 N N . LYS A 1 81 ? -9.308 -7.869 28.909 1.00 39.76 79 LYS A N 1
ATOM 608 C CA . LYS A 1 81 ? -8.150 -7.449 29.691 1.00 39.51 79 LYS A CA 1
ATOM 609 C C . LYS A 1 81 ? -8.070 -5.921 29.820 1.00 37.56 79 LYS A C 1
ATOM 610 O O . LYS A 1 81 ? -7.775 -5.408 30.896 1.00 39.91 79 LYS A O 1
ATOM 616 N N . TYR A 1 82 ? -8.312 -5.198 28.721 1.00 37.62 80 TYR A N 1
ATOM 617 C CA . TYR A 1 82 ? -8.172 -3.750 28.667 1.00 35.11 80 TYR A CA 1
ATOM 618 C C . TYR A 1 82 ? -9.479 -3.047 29.037 1.00 38.99 80 TYR A C 1
ATOM 619 O O . TYR A 1 82 ? -9.498 -1.817 29.154 1.00 38.10 80 TYR A O 1
ATOM 628 N N . ASN A 1 83 ? -10.555 -3.823 29.239 1.00 39.02 81 ASN A N 1
ATOM 629 C CA . ASN A 1 83 ? -11.885 -3.273 29.446 1.00 42.57 81 ASN A CA 1
ATOM 630 C C . ASN A 1 83 ? -12.211 -2.319 28.301 1.00 40.06 81 ASN A C 1
ATOM 631 O O . ASN A 1 83 ? -12.640 -1.191 28.510 1.00 37.93 81 ASN A O 1
ATOM 636 N N . VAL A 1 84 ? -12.011 -2.822 27.078 1.00 38.67 82 VAL A N 1
ATOM 637 C CA . VAL A 1 84 ? -12.286 -2.096 25.845 1.00 34.40 82 VAL A CA 1
ATOM 638 C C . VAL A 1 84 ? -13.297 -2.940 25.079 1.00 33.08 82 VAL A C 1
ATOM 639 O O . VAL A 1 84 ? -13.074 -4.142 24.901 1.00 32.77 82 VAL A O 1
ATOM 643 N N . PRO A 1 85 ? -14.433 -2.358 24.627 1.00 32.05 83 PRO A N 1
ATOM 644 C CA . PRO A 1 85 ? -15.455 -3.123 23.910 1.00 32.77 83 PRO A CA 1
ATOM 645 C C . PRO A 1 85 ? -14.965 -3.636 22.561 1.00 30.75 83 PRO A C 1
ATOM 646 O O . PRO A 1 85 ? -14.151 -2.982 21.925 1.00 29.12 83 PRO A O 1
ATOM 650 N N . VAL A 1 86 ? -15.500 -4.791 22.156 1.00 29.31 84 VAL A N 1
ATOM 651 C CA . VAL A 1 86 ? -15.230 -5.395 20.862 1.00 28.82 84 VAL A CA 1
ATOM 652 C C . VAL A 1 86 ? -16.505 -5.304 20.029 1.00 27.79 84 VAL A C 1
ATOM 653 O O . VAL A 1 86 ? -17.489 -5.973 20.300 1.00 29.83 84 VAL A O 1
ATOM 657 N N . ASP A 1 87 ? -16.452 -4.490 18.975 1.00 28.41 85 ASP A N 1
ATOM 658 C CA . ASP A 1 87 ? -17.499 -4.466 17.985 1.00 25.50 85 ASP A CA 1
ATOM 659 C C . ASP A 1 87 ? -17.047 -5.270 16.762 1.00 25.11 85 ASP A C 1
ATOM 660 O O . ASP A 1 87 ? -15.870 -5.354 16.475 1.00 28.56 85 ASP A O 1
ATOM 665 N N . CYS A 1 88 ? -18.018 -5.838 16.057 1.00 24.81 86 CYS A N 1
ATOM 666 C CA . CYS A 1 88 ? -17.733 -6.690 14.910 1.00 23.64 86 CYS A CA 1
ATOM 667 C C . CYS A 1 88 ? -18.549 -6.240 13.700 1.00 23.92 86 CYS A C 1
ATOM 668 O O . CYS A 1 88 ? -19.731 -5.949 13.839 1.00 24.30 86 CYS A O 1
ATOM 671 N N . ILE A 1 89 ? -17.885 -6.175 12.531 1.00 23.82 87 ILE A N 1
ATOM 672 C CA . ILE A 1 89 ? -18.549 -5.997 11.242 1.00 22.83 87 ILE A CA 1
ATOM 673 C C . ILE A 1 89 ? -18.266 -7.240 10.421 1.00 21.26 87 ILE A C 1
ATOM 674 O O . ILE A 1 89 ? -17.094 -7.577 10.197 1.00 22.05 87 ILE A O 1
ATOM 679 N N . VAL A 1 90 ? -19.352 -7.925 10.043 1.00 21.19 88 VAL A N 1
ATOM 680 C CA . VAL A 1 90 ? -19.289 -9.082 9.161 1.00 20.81 88 VAL A CA 1
ATOM 681 C C . VAL A 1 90 ? -19.647 -8.617 7.751 1.00 20.76 88 VAL A C 1
ATOM 682 O O . VAL A 1 90 ? -20.749 -8.130 7.552 1.00 20.03 88 VAL A O 1
ATOM 686 N N . LEU A 1 91 ? -18.707 -8.788 6.806 1.00 19.96 89 LEU A N 1
ATOM 687 C CA . LEU A 1 91 ? -18.916 -8.384 5.423 1.00 20.33 89 LEU A CA 1
ATOM 688 C C . LEU A 1 91 ? -19.695 -9.522 4.759 1.00 20.69 89 LEU A C 1
ATOM 689 O O . LEU A 1 91 ? -19.281 -10.662 4.844 1.00 23.13 89 LEU A O 1
ATOM 694 N N . THR A 1 92 ? -20.862 -9.221 4.181 1.00 19.85 90 THR A N 1
ATOM 695 C CA . THR A 1 92 ? -21.788 -10.253 3.748 1.00 20.60 90 THR A CA 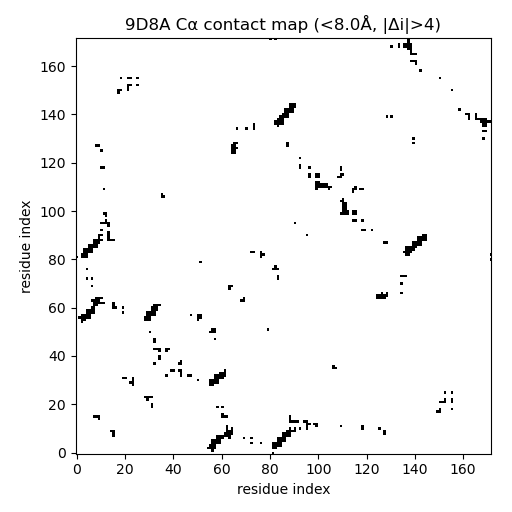1
ATOM 696 C C . THR A 1 92 ? -21.620 -10.554 2.251 1.00 23.15 90 THR A C 1
ATOM 697 O O . THR A 1 92 ? -22.566 -10.966 1.620 1.00 28.22 90 THR A O 1
ATOM 701 N N . ALA A 1 93 ? -20.432 -10.374 1.683 1.00 23.67 91 ALA A N 1
ATOM 702 C CA . ALA A 1 93 ? -20.160 -10.925 0.352 1.00 22.84 91 ALA A CA 1
ATOM 703 C C . ALA A 1 93 ? -20.205 -12.460 0.345 1.00 24.35 91 ALA A C 1
ATOM 704 O O . ALA A 1 93 ? -19.640 -13.115 1.225 1.00 24.87 91 ALA A O 1
ATOM 706 N N . THR A 1 94 ? -20.836 -13.049 -0.689 1.00 20.97 92 THR A N 1
ATOM 707 C CA . THR A 1 94 ? -20.902 -14.490 -0.886 1.00 20.93 92 THR A CA 1
ATOM 708 C C . THR A 1 94 ? -19.584 -15.025 -1.474 1.00 20.51 92 THR A C 1
ATOM 709 O O . THR A 1 94 ? -18.724 -14.279 -1.933 1.00 19.82 92 THR A O 1
ATOM 713 N N . GLU A 1 95 ? -19.454 -16.347 -1.464 1.00 19.40 93 GLU A N 1
ATOM 714 C CA . GLU A 1 95 ? -18.304 -17.032 -2.011 1.00 20.87 93 GLU A CA 1
ATOM 715 C C . GLU A 1 95 ? -18.202 -16.702 -3.501 1.00 20.74 93 GLU A C 1
ATOM 716 O O . GLU A 1 95 ? -17.102 -16.413 -3.986 1.00 21.45 93 GLU A O 1
ATOM 722 N N . GLN A 1 96 ? -19.348 -16.641 -4.184 1.00 21.16 94 GLN A N 1
ATOM 723 C CA . GLN A 1 96 ? -19.290 -16.342 -5.627 1.00 22.52 94 GLN A CA 1
ATOM 724 C C . GLN A 1 96 ? -18.856 -14.898 -5.885 1.00 22.05 94 GLN A C 1
ATOM 725 O O . GLN A 1 96 ? -18.078 -14.623 -6.792 1.00 23.81 94 GLN A O 1
ATOM 731 N N . GLU A 1 97 ? -19.343 -13.946 -5.095 1.00 20.02 95 GLU A N 1
ATOM 732 C CA . GLU A 1 97 ? -18.918 -12.561 -5.249 1.00 21.57 95 GLU A CA 1
ATOM 733 C C . GLU A 1 97 ? -17.413 -12.441 -4.997 1.00 21.41 95 GLU A C 1
ATOM 734 O O . GLU A 1 97 ? -16.693 -11.728 -5.684 1.00 22.99 95 GLU A O 1
ATOM 740 N N . CYS A 1 98 ? -16.919 -13.104 -3.949 1.00 20.03 96 CYS A N 1
ATOM 741 C CA . CYS A 1 98 ? -15.514 -13.008 -3.601 1.00 19.77 96 CYS A CA 1
ATOM 742 C C . CYS A 1 98 ? -14.657 -13.690 -4.668 1.00 19.55 96 CYS A C 1
ATOM 743 O O . CYS A 1 98 ? -13.578 -13.204 -5.004 1.00 19.93 96 CYS A O 1
ATOM 746 N N . SER A 1 99 ? -15.165 -14.796 -5.202 1.00 20.51 97 SER A N 1
ATOM 747 C CA . SER A 1 99 ? -14.458 -15.537 -6.248 1.00 21.98 97 SER A CA 1
ATOM 748 C C . SER A 1 99 ? -14.183 -14.644 -7.455 1.00 23.13 97 SER A C 1
ATOM 749 O O . SER A 1 99 ? -13.059 -14.613 -7.967 1.00 21.85 97 SER A O 1
ATOM 752 N N . GLU A 1 100 ? -15.230 -13.919 -7.873 1.00 22.31 98 GLU A N 1
ATOM 753 C CA . GLU A 1 100 ? -15.145 -13.025 -9.020 1.00 22.57 98 GLU A CA 1
ATOM 754 C C . GLU A 1 100 ? -14.136 -11.908 -8.801 1.00 23.00 98 GLU A C 1
ATOM 755 O O . GLU A 1 100 ? -13.378 -11.526 -9.708 1.00 25.04 98 GLU A O 1
ATOM 761 N N . ARG A 1 101 ? -14.128 -11.350 -7.587 1.00 19.71 99 ARG A N 1
ATOM 762 C CA . ARG A 1 101 ? -13.171 -10.312 -7.279 1.00 19.67 99 ARG A CA 1
ATOM 763 C C . ARG A 1 101 ? -11.743 -10.852 -7.275 1.00 20.18 99 ARG A C 1
ATOM 764 O O . ARG A 1 101 ? -10.859 -10.169 -7.762 1.00 22.36 99 ARG A O 1
ATOM 772 N N . ILE A 1 102 ? -11.514 -12.010 -6.636 1.00 19.72 100 ILE A N 1
ATOM 773 C CA . ILE A 1 102 ? -10.204 -12.640 -6.557 1.00 20.61 100 ILE A CA 1
ATOM 774 C C . ILE A 1 102 ? -9.660 -12.972 -7.954 1.00 23.41 100 ILE A C 1
ATOM 775 O O . ILE A 1 102 ? -8.465 -12.792 -8.226 1.00 21.20 100 ILE A O 1
ATOM 780 N N . GLN A 1 103 ? -10.567 -13.404 -8.840 1.00 24.54 101 GLN A N 1
ATOM 781 C CA . GLN A 1 103 ? -10.204 -13.745 -10.204 1.00 27.42 101 GLN A CA 1
ATOM 782 C C . GLN A 1 103 ? -9.526 -12.551 -10.877 1.00 27.29 101 GLN A C 1
ATOM 783 O O . GLN A 1 103 ? -8.674 -12.737 -11.748 1.00 30.51 101 GLN A O 1
ATOM 789 N N . CYS A 1 104 ? -9.931 -11.334 -10.487 1.00 26.95 102 CYS A N 1
ATOM 790 C CA . CYS A 1 104 ? -9.438 -10.094 -11.074 1.00 28.86 102 CYS A CA 1
ATOM 791 C C . CYS A 1 104 ? -8.122 -9.607 -10.465 1.00 26.93 102 CYS A C 1
ATOM 792 O O . CYS A 1 104 ? -7.503 -8.676 -10.984 1.00 30.58 102 CYS A O 1
ATOM 795 N N . ARG A 1 105 ? -7.639 -10.236 -9.388 1.00 23.94 103 ARG A N 1
ATOM 796 C CA . ARG A 1 105 ? -6.330 -9.872 -8.877 1.00 22.92 103 ARG A CA 1
ATOM 797 C C . ARG A 1 105 ? -5.219 -10.466 -9.746 1.00 23.16 103 ARG A C 1
ATOM 798 O O . ARG A 1 105 ? -5.269 -11.636 -10.099 1.00 24.56 103 ARG A O 1
ATOM 806 N N . VAL A 1 106 ? -4.164 -9.678 -9.999 1.00 24.05 104 VAL A N 1
ATOM 807 C CA . VAL A 1 106 ? -2.989 -10.193 -10.683 1.00 26.58 104 VAL A CA 1
ATOM 808 C C . VAL A 1 106 ? -1.852 -10.526 -9.725 1.00 25.70 104 VAL A C 1
ATOM 809 O O . VAL A 1 106 ? -1.102 -11.447 -10.006 1.00 26.23 104 VAL A O 1
ATOM 813 N N . ASP A 1 107 ? -1.731 -9.763 -8.618 1.00 25.51 105 ASP A N 1
ATOM 814 C CA . ASP A 1 107 ? -0.840 -10.096 -7.514 1.00 25.23 105 ASP A CA 1
ATOM 815 C C . ASP A 1 107 ? -1.517 -9.618 -6.228 1.00 24.74 105 ASP A C 1
ATOM 816 O O . ASP A 1 107 ? -2.459 -8.838 -6.291 1.00 27.41 105 ASP A O 1
ATOM 821 N N . HIS A 1 108 ? -1.078 -10.112 -5.057 1.00 23.04 106 HIS A N 1
ATOM 822 C CA . HIS A 1 108 ? -1.705 -9.685 -3.808 1.00 23.71 106 HIS A CA 1
ATOM 823 C C . HIS A 1 108 ? -0.826 -10.113 -2.639 1.00 21.24 106 HIS A C 1
ATOM 824 O O . HIS A 1 108 ? -0.230 -11.172 -2.686 1.00 20.98 106 HIS A O 1
ATOM 831 N N . PRO A 1 109 ? -0.735 -9.305 -1.560 1.00 22.43 107 PRO A N 1
ATOM 832 C CA . PRO A 1 109 ? 0.093 -9.681 -0.404 1.00 22.13 107 PRO A CA 1
ATOM 833 C C . PRO A 1 109 ? -0.290 -11.017 0.241 1.00 22.16 107 PRO A C 1
ATOM 834 O O . PRO A 1 109 ? 0.556 -11.689 0.848 1.00 22.81 107 PRO A O 1
ATOM 838 N N . THR A 1 110 ? -1.550 -11.439 0.088 1.00 20.71 108 THR A N 1
ATOM 839 C CA . THR A 1 110 ? -2.012 -12.695 0.685 1.00 21.41 108 THR A CA 1
ATOM 840 C C . THR A 1 110 ? -1.692 -13.906 -0.177 1.00 22.20 108 THR A C 1
ATOM 841 O O . THR A 1 110 ? -1.821 -15.049 0.271 1.00 22.99 108 THR A O 1
ATOM 845 N N . GLY A 1 111 ? -1.375 -13.669 -1.447 1.00 21.21 109 GLY A N 1
ATOM 846 C CA . GLY A 1 111 ? -1.194 -14.778 -2.366 1.00 21.31 109 GLY A CA 1
ATOM 847 C C . GLY A 1 111 ? -2.503 -15.419 -2.820 1.00 22.26 109 GLY A C 1
ATOM 848 O O . GLY A 1 111 ? -2.462 -16.473 -3.441 1.00 27.70 109 GLY A O 1
ATOM 849 N N . VAL A 1 112 ? -3.643 -14.750 -2.618 1.00 20.13 110 VAL A N 1
ATOM 850 C CA . VAL A 1 112 ? -4.948 -15.257 -3.012 1.00 19.70 110 VAL A CA 1
ATOM 851 C C . VAL A 1 112 ? -5.310 -14.492 -4.287 1.00 20.09 110 VAL A C 1
ATOM 852 O O . VAL A 1 112 ? -5.852 -13.392 -4.206 1.00 19.59 110 VAL A O 1
ATOM 856 N N . ILE A 1 113 ? -4.924 -15.073 -5.446 1.00 20.74 111 ILE A N 1
ATOM 857 C CA . ILE A 1 113 ?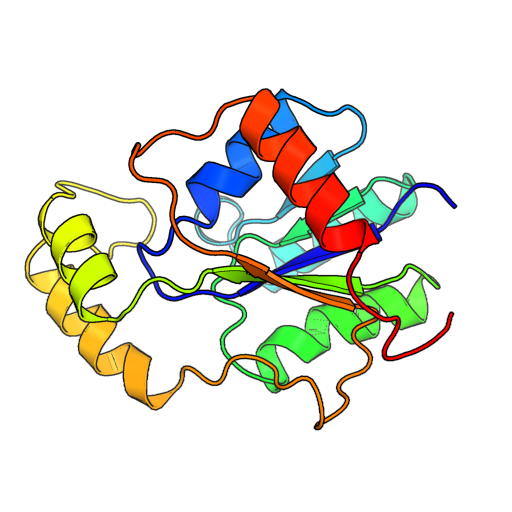 -4.884 -14.310 -6.694 1.00 22.58 111 ILE A CA 1
ATOM 858 C C . ILE A 1 113 ? -5.395 -15.201 -7.815 1.00 19.82 111 ILE A C 1
ATOM 859 O O . ILE A 1 113 ? -4.967 -16.336 -7.943 1.00 17.99 111 ILE A O 1
ATOM 864 N N . GLY A 1 114 ? -6.291 -14.664 -8.642 1.00 22.72 112 GLY A N 1
ATOM 865 C CA . GLY A 1 114 ? -6.650 -15.362 -9.874 1.00 24.18 112 GLY A CA 1
ATOM 866 C C . GLY A 1 114 ? -7.315 -16.719 -9.635 1.00 22.69 112 GLY A C 1
ATOM 867 O O . GLY A 1 114 ? -8.055 -16.910 -8.663 1.00 22.48 112 GLY A O 1
ATOM 868 N N . ASP A 1 115 ? -7.052 -17.672 -10.544 1.00 21.88 113 ASP A N 1
ATOM 869 C CA . ASP A 1 115 ? -7.641 -18.994 -10.446 1.00 23.72 113 ASP A CA 1
ATOM 870 C C . ASP A 1 115 ? -7.064 -19.793 -9.261 1.00 22.60 113 ASP A C 1
ATOM 871 O O . ASP A 1 115 ? -7.764 -20.643 -8.682 1.00 24.91 113 ASP A O 1
ATOM 876 N N . SER A 1 116 ? -5.802 -19.512 -8.885 1.00 22.19 114 SER A N 1
ATOM 877 C CA . SER A 1 116 ? -5.191 -20.092 -7.690 1.00 23.56 114 SER A CA 1
ATOM 878 C C . SER A 1 116 ? -5.997 -19.664 -6.452 1.00 21.17 114 SER A C 1
ATOM 879 O O . SER A 1 116 ? -6.409 -20.483 -5.602 1.00 21.22 114 SER A O 1
ATOM 882 N N . GLY A 1 117 ? -6.273 -18.366 -6.413 1.00 20.48 115 GLY A N 1
ATOM 883 C CA . GLY A 1 117 ? -7.041 -17.724 -5.345 1.00 20.93 115 GLY A CA 1
ATOM 884 C C . GLY A 1 117 ? -8.448 -18.305 -5.233 1.00 22.38 115 GLY A C 1
ATOM 885 O O . GLY A 1 117 ? -8.988 -18.447 -4.140 1.00 22.45 115 GLY A O 1
ATOM 886 N N . VAL A 1 118 ? -9.070 -18.628 -6.387 1.00 21.74 116 VAL A N 1
ATOM 887 C CA . VAL A 1 118 ? -10.402 -19.199 -6.371 1.00 22.00 116 VAL A CA 1
ATOM 888 C C . VAL A 1 118 ? -10.354 -20.551 -5.658 1.00 22.38 116 VAL A C 1
ATOM 889 O O . VAL A 1 118 ? -11.233 -20.865 -4.858 1.00 24.24 116 VAL A O 1
ATOM 893 N N . GLN A 1 119 ? -9.333 -21.361 -5.972 1.00 22.18 117 GLN A N 1
ATOM 894 C CA . GLN A 1 119 ? -9.177 -22.647 -5.358 1.00 22.09 117 GLN A CA 1
ATOM 895 C C . GLN A 1 119 ? -8.939 -22.483 -3.850 1.00 21.27 117 GLN A C 1
ATOM 896 O O . GLN A 1 119 ? -9.479 -23.267 -3.094 1.00 22.77 117 GLN A O 1
ATOM 902 N N . ILE A 1 120 ? -8.137 -21.497 -3.440 1.00 20.88 118 ILE A N 1
ATOM 903 C CA . ILE A 1 120 ? -7.875 -21.220 -2.030 1.00 20.84 118 ILE A CA 1
ATOM 904 C C . ILE A 1 120 ? -9.188 -20.896 -1.299 1.00 20.43 118 ILE A C 1
ATOM 905 O O . ILE A 1 120 ? -9.493 -21.411 -0.209 1.00 21.00 118 ILE A O 1
ATOM 910 N N . LEU A 1 121 ? -9.997 -20.039 -1.899 1.00 19.79 119 LEU A N 1
ATOM 911 C CA . LEU A 1 121 ? -11.266 -19.658 -1.310 1.00 21.03 119 LEU A CA 1
ATOM 912 C C . LEU A 1 121 ? -12.157 -20.872 -1.068 1.00 21.95 119 LEU A C 1
ATOM 913 O O . LEU A 1 121 ? -12.817 -20.967 -0.016 1.00 23.32 119 LEU A O 1
ATOM 918 N N . LYS A 1 122 ? -12.223 -21.779 -2.067 1.00 23.13 120 LYS A N 1
ATOM 919 C CA . LYS A 1 122 ? -13.035 -22.969 -1.931 1.00 23.31 120 LYS A CA 1
ATOM 920 C C . LYS A 1 122 ? -12.595 -23.780 -0.714 1.00 23.72 120 LYS A C 1
ATOM 921 O O . LYS A 1 122 ? -13.456 -24.280 0.027 1.00 24.43 120 LYS A O 1
ATOM 927 N N . ARG A 1 123 ? -11.273 -23.881 -0.526 1.00 23.07 121 ARG A N 1
ATOM 928 C CA . ARG A 1 123 ? -10.708 -24.638 0.581 1.00 24.44 121 ARG A CA 1
ATOM 929 C C . ARG A 1 123 ? -11.059 -23.962 1.913 1.00 24.68 121 ARG A C 1
ATOM 930 O O . ARG A 1 123 ? -11.314 -24.633 2.907 1.00 27.54 121 ARG A O 1
ATOM 938 N N . PHE A 1 124 ? -11.020 -22.642 1.926 1.00 22.54 122 PHE A N 1
ATOM 939 C CA . PHE A 1 124 ? -11.314 -21.836 3.101 1.00 24.91 122 PHE A CA 1
ATOM 940 C C . PHE A 1 124 ? -12.747 -22.026 3.599 1.00 24.71 122 PHE A C 1
ATOM 941 O O . PHE A 1 124 ? -12.990 -21.866 4.807 1.00 23.69 122 PHE A O 1
ATOM 949 N N . MET A 1 125 ? -13.701 -22.273 2.691 1.00 23.88 123 MET A N 1
ATOM 950 C CA . MET A 1 125 ? -15.112 -22.232 3.064 1.00 23.33 123 MET A CA 1
ATOM 951 C C . MET A 1 125 ? -15.414 -23.285 4.121 1.00 26.66 123 MET A C 1
ATOM 952 O O . MET A 1 125 ? -16.289 -23.065 4.937 1.00 32.16 123 MET A O 1
ATOM 957 N N . ARG A 1 126 ? -14.632 -24.365 4.161 1.00 28.75 124 ARG A N 1
ATOM 958 C CA . ARG A 1 126 ? -14.768 -25.383 5.198 1.00 33.70 124 ARG A CA 1
ATOM 959 C C . ARG A 1 126 ? -14.664 -24.797 6.610 1.00 34.34 124 ARG A C 1
ATOM 960 O O . ARG A 1 126 ? -15.221 -25.347 7.549 1.00 38.49 124 ARG A O 1
ATOM 962 N N . ASN A 1 127 ? -13.965 -23.676 6.775 1.00 31.16 125 ASN A N 1
ATOM 963 C CA . ASN A 1 127 ? -13.549 -23.220 8.098 1.00 29.80 125 ASN A CA 1
ATOM 964 C C . ASN A 1 127 ? -14.243 -21.916 8.492 1.00 26.30 125 ASN A C 1
ATOM 965 O O . ASN A 1 127 ? -14.038 -21.427 9.608 1.00 27.96 125 ASN A O 1
ATOM 970 N N . TYR A 1 128 ? -14.989 -21.309 7.552 1.00 23.39 126 TYR A N 1
ATOM 971 C CA . TYR A 1 128 ? -15.564 -19.995 7.765 1.00 22.26 126 TYR A CA 1
ATOM 972 C C . TYR A 1 128 ? -16.862 -20.085 8.575 1.00 23.82 126 TYR A C 1
ATOM 973 O O . TYR A 1 128 ? -17.882 -20.633 8.140 1.00 24.95 126 TYR A O 1
ATOM 982 N N . ARG A 1 129 ? -16.799 -19.527 9.789 1.00 24.48 127 ARG A N 1
ATOM 983 C CA . ARG A 1 129 ? -17.883 -19.618 10.764 1.00 25.22 127 ARG A CA 1
ATOM 984 C C . ARG A 1 129 ? -18.109 -18.234 11.367 1.00 26.35 127 ARG A C 1
ATOM 985 O O . ARG A 1 129 ? -17.542 -17.881 12.405 1.00 26.39 127 ARG A O 1
ATOM 993 N N . PRO A 1 130 ? -18.832 -17.347 10.659 1.00 26.04 128 PRO A N 1
ATOM 994 C CA . PRO A 1 130 ? -19.037 -15.990 11.141 1.00 25.85 128 PRO A CA 1
ATOM 995 C C . PRO A 1 130 ? -19.852 -16.001 12.435 1.00 26.61 128 PRO A C 1
ATOM 996 O O . PRO A 1 130 ? -20.614 -16.922 12.713 1.00 26.98 128 PRO A O 1
ATOM 1000 N N . PRO A 1 131 ? -19.743 -14.941 13.247 1.00 26.27 129 PRO A N 1
ATOM 1001 C CA . PRO A 1 131 ? -20.477 -14.881 14.510 1.00 28.58 129 PRO A CA 1
ATOM 1002 C C . PRO A 1 131 ? -21.973 -14.737 14.272 1.00 33.53 129 PRO A C 1
ATOM 1003 O O . PRO A 1 131 ? -22.434 -14.098 13.308 1.00 30.63 129 PRO A O 1
ATOM 1007 N N . ARG A 1 132 ? -22.697 -15.366 15.189 1.00 35.95 130 ARG A N 1
ATOM 1008 C CA . ARG A 1 132 ? -24.147 -15.363 15.254 1.00 40.05 130 ARG A CA 1
ATOM 1009 C C . ARG A 1 132 ? -24.592 -14.457 16.399 1.00 40.16 130 ARG A C 1
ATOM 1010 O O . ARG A 1 132 ? -23.935 -14.396 17.446 1.00 43.53 130 ARG A O 1
ATOM 1018 N N . ILE A 1 133 ? -25.722 -13.775 16.184 1.00 42.93 131 ILE A N 1
ATOM 1019 C CA . ILE A 1 133 ? -26.319 -12.893 17.185 1.00 45.34 131 ILE A CA 1
ATOM 1020 C C . ILE A 1 133 ? -26.598 -13.677 18.466 1.00 48.24 131 ILE A C 1
ATOM 1021 O O . ILE A 1 133 ? -26.542 -13.100 19.542 1.00 54.26 131 ILE A O 1
ATOM 1026 N N . ASP A 1 134 ? -26.884 -14.979 18.358 1.00 51.77 132 ASP A N 1
ATOM 1027 C CA . ASP A 1 134 ? -27.296 -15.751 19.523 1.00 59.59 132 ASP A CA 1
ATOM 1028 C C . ASP A 1 134 ? -26.072 -16.162 20.345 1.00 61.81 132 ASP A C 1
ATOM 1029 O O . ASP A 1 134 ? -25.925 -15.721 21.470 1.00 69.83 132 ASP A O 1
ATOM 1034 N N . GLN A 1 135 ? -25.209 -16.998 19.763 1.00 57.22 133 GLN A N 1
ATOM 1035 C CA . GLN A 1 135 ? -24.081 -17.624 20.424 1.00 56.62 133 GLN A CA 1
ATOM 1036 C C . GLN A 1 135 ? -23.094 -16.525 20.806 1.00 60.42 133 GLN A C 1
ATOM 1037 O O . GLN A 1 135 ? -22.525 -15.859 19.938 1.00 65.67 133 GLN A O 1
ATOM 1039 N N . LEU A 1 136 ? -22.943 -16.331 22.119 1.00 49.75 134 LEU A N 1
ATOM 1040 C CA . LEU A 1 136 ? -22.288 -15.167 22.665 1.00 51.59 134 LEU A CA 1
ATOM 1041 C C . LEU A 1 136 ? -20.818 -15.493 22.899 1.00 46.37 134 LEU A C 1
ATOM 1042 O O . LEU A 1 136 ? -20.460 -16.451 23.576 1.00 52.90 134 LEU A O 1
ATOM 1047 N N . GLU A 1 137 ? -19.982 -14.649 22.311 1.00 36.50 135 GLU A N 1
ATOM 1048 C CA . GLU A 1 137 ? -18.546 -14.809 22.324 1.00 34.68 135 GLU A CA 1
ATOM 1049 C C . GLU A 1 137 ? -17.921 -13.704 23.164 1.00 33.69 135 GLU A C 1
ATOM 1050 O O . GLU A 1 137 ? -16.715 -13.702 23.331 1.00 36.93 135 GLU A O 1
ATOM 1056 N N . GLY A 1 138 ? -18.740 -12.747 23.623 1.00 33.15 136 GLY A N 1
ATOM 1057 C CA . GLY A 1 138 ? -18.253 -11.569 24.311 1.00 32.06 136 GLY A CA 1
ATOM 1058 C C . GLY A 1 138 ? -18.131 -10.358 23.403 1.00 31.81 136 GLY A C 1
ATOM 1059 O O . GLY A 1 138 ? -17.514 -9.372 23.785 1.00 35.47 136 GLY A O 1
ATOM 1060 N N . ILE A 1 139 ? -18.711 -10.450 22.194 1.00 30.41 137 ILE A N 1
ATOM 1061 C CA . ILE A 1 139 ? -18.796 -9.324 21.282 1.00 28.99 137 ILE A CA 1
ATOM 1062 C C . ILE A 1 139 ? -19.930 -8.387 21.716 1.00 29.11 137 ILE A C 1
ATOM 1063 O O . ILE A 1 139 ? -21.035 -8.825 22.018 1.00 33.03 137 ILE A O 1
ATOM 1068 N N . GLN A 1 140 ? -19.667 -7.079 21.680 1.00 28.01 138 GLN A N 1
ATOM 1069 C CA . GLN A 1 140 ? -20.639 -6.083 22.102 1.00 30.38 138 GLN A CA 1
ATOM 1070 C C . GLN A 1 140 ? -21.785 -5.913 21.107 1.00 31.47 138 GLN A C 1
ATOM 1071 O O . GLN A 1 140 ? -22.951 -5.877 21.493 1.00 31.58 138 GLN A O 1
ATOM 1077 N N . ARG A 1 141 ? -21.427 -5.757 19.831 1.00 30.16 139 ARG A N 1
ATOM 1078 C CA . ARG A 1 141 ? -22.388 -5.553 18.764 1.00 28.18 139 ARG A CA 1
ATOM 1079 C C . ARG A 1 141 ? -21.829 -6.187 17.493 1.00 27.04 139 ARG A C 1
ATOM 1080 O O . ARG A 1 141 ? -20.601 -6.218 17.323 1.00 26.75 139 ARG A O 1
ATOM 1088 N N . ILE A 1 142 ? -22.738 -6.679 16.628 1.00 26.48 140 ILE A N 1
ATOM 1089 C CA . ILE A 1 142 ? -22.382 -7.225 15.322 1.00 26.72 140 ILE A CA 1
ATOM 1090 C C . ILE A 1 142 ? -23.234 -6.519 14.262 1.00 26.02 140 ILE A C 1
ATOM 1091 O O . ILE A 1 142 ? -24.466 -6.553 14.313 1.00 28.77 140 ILE A O 1
ATOM 1096 N N . LEU A 1 143 ? -22.551 -5.866 13.325 1.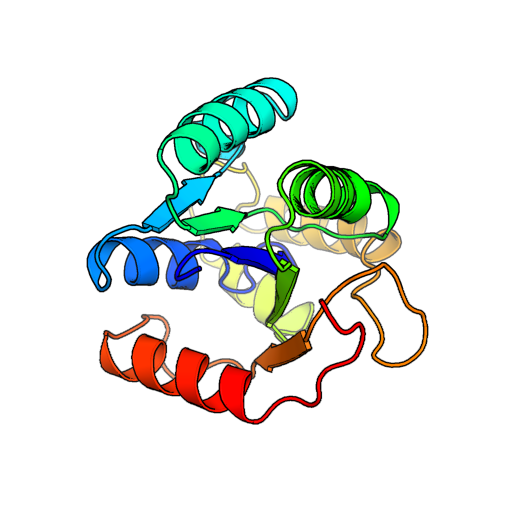00 25.86 141 LEU A N 1
ATOM 1097 C CA . LEU A 1 143 ? -23.174 -5.346 12.124 1.00 24.73 141 LEU A CA 1
ATOM 1098 C C . LEU A 1 143 ? -22.920 -6.294 10.946 1.00 24.42 141 LEU A C 1
ATOM 1099 O O . LEU A 1 143 ? -21.772 -6.639 10.687 1.00 24.38 141 LEU A O 1
ATOM 1104 N N . TYR A 1 144 ? -23.989 -6.708 10.256 1.00 22.51 142 TYR A N 1
ATOM 1105 C CA . TYR A 1 144 ? -23.849 -7.430 8.991 1.00 22.44 142 TYR A CA 1
ATOM 1106 C C . TYR A 1 144 ? -23.955 -6.420 7.861 1.00 23.94 142 TYR A C 1
ATOM 1107 O O . TYR A 1 144 ? -25.024 -5.855 7.668 1.00 25.30 142 TYR A O 1
ATOM 1116 N N . LEU A 1 145 ? -22.837 -6.181 7.167 1.00 21.24 143 LEU A N 1
ATOM 1117 C CA . LEU A 1 145 ? -22.716 -5.060 6.248 1.00 22.24 143 LEU A CA 1
ATOM 1118 C C . LEU A 1 145 ? -22.812 -5.536 4.793 1.00 22.47 143 LEU A C 1
ATOM 1119 O O . LEU A 1 145 ? -21.989 -6.323 4.371 1.00 21.45 143 LEU A O 1
ATOM 1124 N N . ASP A 1 146 ? -23.812 -5.033 4.057 1.00 23.31 144 ASP A N 1
ATOM 1125 C CA . ASP A 1 146 ? -23.988 -5.378 2.651 1.00 24.66 144 ASP A CA 1
ATOM 1126 C C . ASP A 1 146 ? -22.893 -4.694 1.833 1.00 23.65 144 ASP A C 1
ATOM 1127 O O . ASP A 1 146 ? -22.483 -3.574 2.153 1.00 22.18 144 ASP A O 1
ATOM 1132 N N . PRO A 1 147 ? -22.445 -5.324 0.714 1.00 21.00 145 PRO A N 1
ATOM 1133 C CA . PRO A 1 147 ? -21.544 -4.677 -0.228 1.00 23.05 145 PRO A CA 1
ATOM 1134 C C . PRO A 1 147 ? -22.179 -3.422 -0.804 1.00 23.62 145 PRO A C 1
ATOM 1135 O O . PRO A 1 147 ? -23.375 -3.400 -1.056 1.00 24.73 145 PRO A O 1
ATOM 1139 N N . SER A 1 148 ? -21.360 -2.399 -1.052 1.00 25.99 146 SER A N 1
ATOM 1140 C CA . SER A 1 148 ? -21.770 -1.287 -1.889 1.00 27.35 146 SER A CA 1
ATOM 1141 C C . SER A 1 148 ? -21.716 -1.711 -3.360 1.00 27.94 146 SER A C 1
ATOM 1142 O O . SER A 1 148 ? -20.967 -2.614 -3.726 1.00 25.14 146 SER A O 1
ATOM 1145 N N . PRO A 1 149 ? -22.505 -1.055 -4.238 1.00 31.35 147 PRO A N 1
ATOM 1146 C CA . PRO A 1 149 ? -22.371 -1.240 -5.687 1.00 30.91 147 PRO A CA 1
ATOM 1147 C C . PRO A 1 149 ? -20.964 -0.920 -6.202 1.00 31.55 147 PRO A C 1
ATOM 1148 O O . PRO A 1 149 ? -20.465 -1.599 -7.103 1.00 33.41 147 PRO A O 1
ATOM 1152 N N . GLU A 1 150 ? -20.334 0.106 -5.615 1.00 31.98 148 GLU A N 1
ATOM 1153 C CA . GLU A 1 150 ? -19.020 0.609 -5.986 1.00 33.08 148 GLU A CA 1
ATOM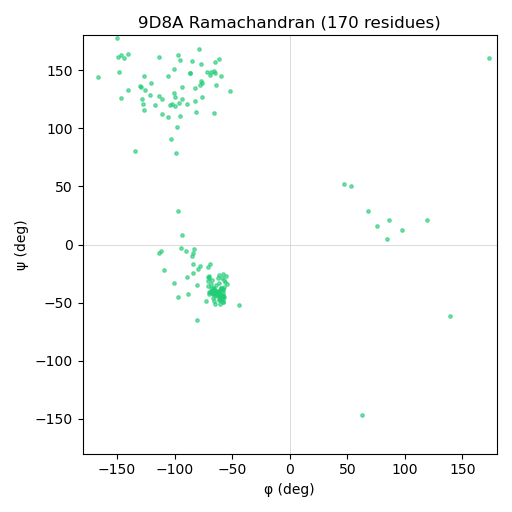 1154 C C . GLU A 1 150 ? -17.898 -0.151 -5.277 1.00 31.24 148 GLU A C 1
ATOM 1155 O O . GLU A 1 150 ? -18.065 -0.585 -4.154 1.00 30.33 148 GLU A O 1
ATOM 1161 N N . PRO A 1 151 ? -16.728 -0.313 -5.930 1.00 30.77 149 PRO A N 1
ATOM 1162 C CA . PRO A 1 151 ? -15.602 -1.067 -5.389 1.00 30.00 149 PRO A CA 1
ATOM 1163 C C . PRO A 1 151 ? -14.682 -0.328 -4.419 1.00 32.09 149 PRO A C 1
ATOM 1164 O O . PRO A 1 151 ? -13.821 -0.929 -3.774 1.00 37.56 149 PRO A O 1
ATOM 1168 N N . TYR A 1 152 ? -14.947 0.947 -4.220 1.00 30.17 150 TYR A N 1
ATOM 1169 C CA . TYR A 1 152 ? -14.124 1.767 -3.358 1.00 31.46 150 TYR A CA 1
ATOM 1170 C C . TYR A 1 152 ? -14.959 2.174 -2.149 1.00 30.29 150 TYR A C 1
ATOM 1171 O O . TYR A 1 152 ? -16.189 2.110 -2.186 1.00 30.42 150 TYR A O 1
ATOM 1180 N N . CYS A 1 153 ? -14.269 2.601 -1.090 1.00 29.52 151 CYS A N 1
ATOM 1181 C CA . CYS A 1 153 ? -14.923 3.039 0.128 1.00 28.17 151 CYS A CA 1
ATOM 1182 C C . CYS A 1 153 ? -14.671 4.531 0.302 1.00 30.31 151 CYS A C 1
ATOM 1183 O O . CYS A 1 153 ? -13.529 4.973 0.220 1.00 35.92 151 CYS A O 1
ATOM 1186 N N . THR A 1 154 ? -15.747 5.302 0.496 1.00 32.67 152 THR A N 1
ATOM 1187 C CA . THR A 1 154 ? -15.666 6.742 0.664 1.00 35.59 152 THR A CA 1
ATOM 1188 C C . THR A 1 154 ? -15.687 7.091 2.145 1.00 34.97 152 THR A C 1
ATOM 1189 O O . THR A 1 154 ? -16.111 6.276 2.956 1.00 32.04 152 THR A O 1
ATOM 1193 N N . PRO A 1 155 ? -15.271 8.320 2.535 1.00 41.27 153 PRO A N 1
ATOM 1194 C CA . PRO A 1 155 ? -15.512 8.818 3.893 1.00 42.14 153 PRO A CA 1
ATOM 1195 C C . PRO A 1 155 ? -16.987 8.772 4.293 1.00 40.87 153 PRO A C 1
ATOM 1196 O O . PRO A 1 155 ? -17.315 8.516 5.454 1.00 41.06 153 PRO A O 1
ATOM 1200 N N . GLU A 1 156 ? -17.877 8.996 3.320 1.00 38.72 154 GLU A N 1
ATOM 1201 C CA . GLU A 1 156 ? -19.307 8.964 3.574 1.00 39.50 154 GLU A CA 1
ATOM 1202 C C . GLU A 1 156 ? -19.723 7.544 3.943 1.00 35.76 154 GLU A C 1
ATOM 1203 O O . GLU A 1 156 ? -20.575 7.358 4.804 1.00 36.34 154 GLU A O 1
ATOM 1209 N N . ARG A 1 157 ? -19.153 6.541 3.265 1.00 35.24 155 ARG A N 1
ATOM 1210 C CA . ARG A 1 157 ? -19.477 5.163 3.588 1.00 30.96 155 ARG A CA 1
ATOM 1211 C C . ARG A 1 157 ? -19.003 4.825 5.006 1.00 31.64 155 ARG A C 1
ATOM 1212 O O . ARG A 1 157 ? -19.695 4.124 5.757 1.00 30.12 155 ARG A O 1
ATOM 1220 N N . ILE A 1 158 ? -17.810 5.312 5.361 1.00 30.31 156 ILE A N 1
ATOM 1221 C CA . ILE A 1 158 ? -17.297 5.098 6.707 1.00 32.91 156 ILE A CA 1
ATOM 1222 C C . ILE A 1 158 ? -18.285 5.676 7.720 1.00 33.70 156 ILE A C 1
ATOM 1223 O O . ILE A 1 158 ? -18.583 5.021 8.714 1.00 34.08 156 ILE A O 1
ATOM 1228 N N . ASP A 1 159 ? -18.810 6.879 7.473 1.00 36.49 157 ASP A N 1
ATOM 1229 C CA . ASP A 1 159 ? -19.776 7.472 8.396 1.00 36.99 157 ASP A CA 1
ATOM 1230 C C . ASP A 1 159 ? -21.067 6.658 8.463 1.00 37.60 157 ASP A C 1
ATOM 1231 O O . ASP A 1 159 ? -21.660 6.550 9.532 1.00 38.44 157 ASP A O 1
ATOM 1236 N N . THR A 1 160 ? -21.521 6.133 7.314 1.00 36.81 158 THR A N 1
ATOM 1237 C CA . THR A 1 160 ? -22.726 5.315 7.245 1.00 35.85 158 THR A CA 1
ATOM 1238 C C . THR A 1 160 ? -22.548 4.064 8.094 1.00 34.43 158 THR A C 1
ATOM 1239 O O . THR A 1 160 ? -23.471 3.666 8.809 1.00 35.71 158 THR A O 1
ATOM 1243 N N . ILE A 1 161 ? -21.368 3.442 7.965 1.00 32.47 159 ILE A N 1
ATOM 1244 C CA . ILE A 1 161 ? -21.051 2.211 8.661 1.00 31.92 159 ILE A CA 1
ATOM 1245 C C . ILE A 1 161 ? -21.131 2.440 10.171 1.00 31.51 159 ILE A C 1
ATOM 1246 O O . ILE A 1 161 ? -21.763 1.662 10.876 1.00 34.00 159 ILE A O 1
ATOM 1251 N N . PHE A 1 162 ? -20.522 3.510 10.668 1.00 32.15 160 PHE A N 1
ATOM 1252 C CA . PHE A 1 162 ? -20.509 3.752 12.106 1.00 36.28 160 PHE A CA 1
ATOM 1253 C C . PHE A 1 162 ? -21.915 4.073 12.610 1.00 38.09 160 PHE A C 1
ATOM 1254 O O . PHE A 1 162 ? -22.241 3.729 13.752 1.00 36.92 160 PHE A O 1
ATOM 1262 N N . HIS A 1 163 ? -22.749 4.692 11.763 1.00 39.05 161 HIS A N 1
ATOM 1263 C CA . HIS A 1 163 ? -24.123 4.994 12.140 1.00 42.12 161 HIS A CA 1
ATOM 1264 C C . HIS A 1 163 ? -24.927 3.700 12.224 1.00 40.27 161 HIS A C 1
ATOM 1265 O O . HIS A 1 163 ? -25.676 3.500 13.178 1.00 39.20 161 HIS A O 1
ATOM 1272 N N . LEU A 1 164 ? -24.724 2.809 11.247 1.00 36.32 162 LEU A N 1
ATOM 1273 C CA . LEU A 1 164 ? -25.405 1.528 11.238 1.00 36.36 162 LEU A CA 1
ATOM 1274 C C . LEU A 1 164 ? -25.010 0.734 12.473 1.00 36.46 162 LEU A C 1
ATOM 1275 O O . LEU A 1 164 ? -25.864 0.076 13.078 1.00 38.45 162 LEU A O 1
ATOM 1280 N N . LEU A 1 165 ? -23.719 0.789 12.829 1.00 36.90 163 LEU A N 1
ATOM 1281 C CA . LEU A 1 165 ? -23.209 0.032 13.959 1.00 35.37 163 LEU A CA 1
ATOM 1282 C C . LEU A 1 165 ? -23.872 0.553 15.240 1.00 36.75 163 LEU A C 1
ATOM 1283 O O . LEU A 1 165 ? -24.238 -0.237 16.103 1.00 36.96 163 LEU A O 1
ATOM 1288 N N . ASP A 1 166 ? -24.143 1.860 15.305 1.00 38.05 164 ASP A N 1
ATOM 1289 C CA . ASP A 1 166 ? -24.801 2.440 16.462 1.00 42.32 164 ASP A CA 1
ATOM 1290 C C . ASP A 1 166 ? -26.254 2.016 16.599 1.00 42.64 164 ASP A C 1
ATOM 1291 O O . ASP A 1 166 ? -26.798 2.191 17.679 1.00 42.80 164 ASP A O 1
ATOM 1296 N N . GLN A 1 167 ? -26.865 1.478 15.541 1.00 40.43 165 GLN A N 1
ATOM 1297 C CA . GLN A 1 167 ? -28.252 1.045 15.594 1.00 44.03 165 GLN A CA 1
ATOM 1298 C C . GLN A 1 167 ? -28.337 -0.443 15.925 1.00 39.78 165 GLN A C 1
ATOM 1299 O O . GLN A 1 167 ? -29.435 -0.965 16.062 1.00 42.19 165 GLN A O 1
ATOM 1305 N N . CYS A 1 168 ? -27.185 -1.120 16.053 1.00 39.12 166 CYS A N 1
ATOM 1306 C CA . CYS A 1 168 ? -27.155 -2.529 16.418 1.00 37.54 166 CYS A CA 1
ATOM 1307 C C . CYS A 1 168 ? -27.402 -2.678 17.917 1.00 36.23 166 CYS A C 1
ATOM 1308 O O . CYS A 1 168 ? -26.884 -1.902 18.719 1.00 38.95 166 CYS A O 1
ATOM 1311 N N . PRO A 1 169 ? -28.172 -3.704 18.332 1.00 36.92 167 PRO A N 1
ATOM 1312 C CA . PRO A 1 169 ? -28.454 -3.923 19.746 1.00 38.11 167 PRO A CA 1
ATOM 1313 C C . PRO A 1 169 ? -27.183 -4.356 20.468 1.00 35.65 167 PRO A C 1
ATOM 1314 O O . PRO A 1 169 ? -26.329 -5.018 19.879 1.00 35.61 167 PRO A O 1
ATOM 1318 N N . ILE A 1 170 ? -27.080 -3.973 21.752 1.00 34.75 168 ILE A N 1
ATOM 1319 C CA . ILE A 1 170 ? -25.964 -4.389 22.583 1.00 35.69 168 ILE A CA 1
ATOM 1320 C C . ILE A 1 170 ? -26.201 -5.840 22.991 1.00 38.06 168 ILE A C 1
ATOM 1321 O O . ILE A 1 170 ? -27.230 -6.155 23.583 1.00 39.86 168 ILE A O 1
ATOM 1326 N N . LEU A 1 171 ? -25.210 -6.694 22.733 1.00 38.84 169 LEU A N 1
ATOM 1327 C CA . LEU A 1 171 ? -25.318 -8.131 22.940 1.00 39.92 169 LEU A CA 1
ATOM 1328 C C . LEU A 1 171 ? -24.713 -8.510 24.280 1.00 42.47 169 LEU A C 1
ATOM 1329 O O . LEU A 1 171 ? -25.279 -9.336 24.981 1.00 50.82 169 LEU A O 1
ATOM 1334 N N . GLU A 1 172 ? -23.526 -7.951 24.554 1.00 50.08 170 GLU A N 1
ATOM 1335 C CA . GLU A 1 172 ? -22.801 -8.091 25.815 1.00 52.54 170 GLU A CA 1
ATOM 1336 C C . GLU A 1 172 ? -22.468 -6.696 26.335 1.00 53.82 170 GLU A C 1
ATOM 1337 O O . GLU A 1 172 ? -21.713 -5.968 25.690 1.00 48.84 170 GLU A O 1
ATOM 1343 N N . GLN A 1 173 ? -23.031 -6.331 27.493 1.00 51.42 171 GLN A N 1
ATOM 1344 C CA . GLN A 1 173 ? -22.885 -4.994 28.050 1.00 54.07 171 GLN A CA 1
ATOM 1345 C C . GLN A 1 173 ? -21.562 -4.861 28.810 1.00 45.52 171 GLN A C 1
ATOM 1346 O O . GLN A 1 173 ? -21.171 -5.754 29.585 1.00 58.43 171 GLN A O 1
ATOM 1348 N N . MET A 1 174 ? -20.864 -3.734 28.557 1.00 48.79 172 MET A N 1
ATOM 1349 C CA . MET A 1 174 ? -19.671 -3.382 29.313 1.00 49.49 172 MET A CA 1
ATOM 1350 C C . MET A 1 174 ? -20.070 -2.888 30.713 1.00 51.66 172 MET A C 1
ATOM 1351 O O . MET A 1 174 ? -19.518 -3.446 31.693 1.00 53.48 172 MET A O 1
#

Radius of gyration: 15.45 Å; Cα contacts (8 Å, |Δi|>4): 292; chains: 1; bounding box: 33×36×41 Å

Foldseek 3Di:
DPAAEEEEAEFQQLCLCQLQVQDPVQDPQEDEQDCLPQPDVVSSVVVVVVSVVVVGYYYYSDNCFDLVSCLSVLVVCVVSVHAYAYEYRPDDLVRSLVSQLPAPQDSVRLHRPNVNVVRVVCVVRGDDDDLPDDSRHQFYHYDYDDPDSHADSVNSVVVVVSRVVTHTSHDD

Secondary structure (DSSP, 8-state):
----EEEEE--TTSSHHHHHHHHHHHSTTEEEE-HHHH-SHHHHHHHHHHHHHTT-EEEE-S---SHHHHHHHHHHHHHHT--EEEEEE---HHHHHHHHHT-S--TTS--HHHHHHHHHHHGGG-----SSS-SS-SEEEEEPPPSSSS--HHHHHHHHHHHHTSPPSS--

InterPro domains:
  IPR027417 P-loop containing nucleoside triphosphate hydrolase [G3DSA:3.40.50.300] (2-158)
  IPR027417 P-loop containing nucleoside triphosphate hydrolase [SSF52540] (3-129)

Organism: Rhizopus azygosporus (NCBI:txid86630)

Solvent-accessible surface area: 9234 Å² total; per-residue (Å²): 191,109,8,49,0,0,0,0,0,0,5,17,11,8,24,19,38,61,9,0,112,22,0,52,155,42,69,118,38,29,62,46,0,16,61,81,94,52,62,46,44,75,26,0,52,118,55,0,86,49,41,3,105,149,129,35,7,0,0,0,3,38,27,1,50,17,72,172,51,0,122,51,2,5,61,7,0,116,170,65,108,12,30,5,1,0,0,6,14,51,10,79,36,105,68,0,5,112,94,0,102,106,60,136,108,55,93,58,32,14,48,15,115,70,0,20,126,48,0,109,179,32,68,78,66,41,114,43,5,156,105,107,60,111,43,17,5,22,26,12,16,83,9,102,55,31,135,79,121,134,17,42,67,120,52,1,59,67,2,32,122,66,0,93,142,20,92,97,40,73,86,123